Protein AF-A0A7C7TKB8-F1 (afdb_monomer_lite)

Radius of gyration: 17.69 Å; chains: 1; bounding box: 48×31×54 Å

pLDDT: mean 82.2, std 13.38, range [40.59, 97.69]

Foldseek 3Di:
DDALVVQLVVLVVQLVVCVVVVPLLSVLLSQLSNQLSVLVVLLPDDLVVCVVVVVPDDDALSNDPPQPDPPDPSNQLSVLVSQLCSQAVSLLVRQDPPDDLVSRLVSLLSRLVSNLVSLVVSLVSLVPDDDDPVCPVVSVVVSVVSVLSNVLSVQLNVCSVVSPPPSNVVSSVVD

Sequence (175 aa):
MTSSGAKVLEYSTQLSQALEDQDLGGMVVGVANFAVSYKRLVLNASPKLCSALGIAGDQEILCDVNAGEPGSYDAKVEQLIKEFSIEVLPRGGAFPPALTGDERFKTIAALNKGIEIAAQEAERKLGALSPPEHRTDDHEILLTFVKGISTTATAITVAGAERDDTEVLKLFAQS

Structure (mmCIF, N/CA/C/O backbone):
data_AF-A0A7C7TKB8-F1
#
_entry.id   AF-A0A7C7TKB8-F1
#
loop_
_atom_site.group_PDB
_atom_site.id
_atom_site.type_symbol
_atom_site.label_atom_id
_atom_site.label_alt_id
_atom_site.label_comp_id
_atom_site.label_asym_id
_atom_site.label_entity_id
_atom_site.label_seq_id
_atom_site.pdbx_PDB_ins_code
_atom_site.Cartn_x
_atom_site.Cartn_y
_atom_site.Cartn_z
_atom_site.occupancy
_atom_site.B_iso_or_equiv
_atom_site.auth_seq_id
_atom_site.auth_comp_id
_atom_site.auth_asym_id
_atom_site.auth_atom_id
_atom_site.pdbx_PDB_model_num
ATOM 1 N N . MET A 1 1 ? 10.519 17.587 6.154 1.00 46.81 1 MET A N 1
ATOM 2 C CA . MET A 1 1 ? 10.291 16.141 5.938 1.00 46.81 1 MET A CA 1
ATOM 3 C C . MET A 1 1 ? 10.955 15.386 7.080 1.00 46.81 1 MET A C 1
ATOM 5 O O . MET A 1 1 ? 12.151 15.558 7.268 1.00 46.81 1 MET A O 1
ATOM 9 N N . THR A 1 2 ? 10.200 14.628 7.874 1.00 57.25 2 THR A N 1
ATOM 10 C CA . THR A 1 2 ? 10.733 13.732 8.919 1.00 57.25 2 THR A CA 1
ATOM 11 C C . THR A 1 2 ? 11.430 12.533 8.266 1.00 57.25 2 THR A C 1
ATOM 13 O O . THR A 1 2 ? 10.934 12.016 7.264 1.00 57.25 2 THR A O 1
ATOM 16 N N . SER A 1 3 ? 12.582 12.105 8.792 1.00 77.69 3 SER A N 1
ATOM 17 C CA . SER A 1 3 ? 13.336 10.967 8.244 1.00 77.69 3 SER A CA 1
ATOM 18 C C . SER A 1 3 ? 12.583 9.645 8.440 1.00 77.69 3 SER A C 1
ATOM 20 O O . SER A 1 3 ? 11.789 9.511 9.374 1.00 77.69 3 SER A O 1
ATOM 22 N N . SER A 1 4 ? 12.848 8.638 7.598 1.00 72.44 4 SER A N 1
ATOM 23 C CA . SER A 1 4 ? 12.238 7.304 7.747 1.00 72.44 4 SER A CA 1
ATOM 24 C C . SER A 1 4 ? 12.519 6.692 9.125 1.00 72.44 4 SER A C 1
ATOM 26 O O . SER A 1 4 ? 11.634 6.077 9.706 1.00 72.44 4 SER A O 1
ATOM 28 N N . GLY A 1 5 ? 13.704 6.937 9.699 1.00 74.69 5 GLY A N 1
ATOM 29 C CA . GLY A 1 5 ? 14.040 6.500 11.059 1.00 74.69 5 GLY A CA 1
ATOM 30 C C . GLY A 1 5 ? 13.189 7.166 12.149 1.00 74.69 5 GLY A C 1
ATOM 31 O O . GLY A 1 5 ? 12.764 6.492 13.082 1.00 74.69 5 GLY A O 1
ATOM 32 N N . ALA A 1 6 ? 12.867 8.458 12.010 1.00 80.81 6 ALA A N 1
ATOM 33 C CA . ALA A 1 6 ? 11.961 9.137 12.939 1.00 80.81 6 ALA A CA 1
ATOM 34 C C . ALA A 1 6 ? 10.540 8.551 12.876 1.00 80.81 6 ALA A C 1
ATOM 36 O O . ALA A 1 6 ? 9.919 8.358 13.916 1.00 80.81 6 ALA A O 1
ATOM 37 N N . LYS A 1 7 ? 10.061 8.194 11.676 1.00 84.56 7 LYS A N 1
ATOM 38 C CA . LYS A 1 7 ? 8.760 7.531 11.495 1.00 84.56 7 LYS A CA 1
ATOM 39 C C . LYS A 1 7 ? 8.720 6.122 12.084 1.00 84.56 7 LYS A C 1
ATOM 41 O O . LYS A 1 7 ? 7.713 5.740 12.663 1.00 84.56 7 LYS A O 1
ATOM 46 N N . VAL A 1 8 ? 9.804 5.350 11.964 1.00 83.44 8 VAL A N 1
ATOM 47 C CA . VAL A 1 8 ? 9.897 4.021 12.598 1.00 83.44 8 VAL A CA 1
ATOM 48 C C . VAL A 1 8 ? 9.737 4.137 14.114 1.00 83.44 8 VAL A C 1
ATOM 50 O O . VAL A 1 8 ? 8.959 3.387 14.698 1.00 83.44 8 VAL A O 1
ATOM 53 N N . LEU A 1 9 ? 10.425 5.097 14.742 1.00 83.06 9 LEU A N 1
ATOM 54 C CA . LEU A 1 9 ? 10.287 5.349 16.178 1.00 83.06 9 LEU A CA 1
ATOM 55 C C . LEU A 1 9 ? 8.869 5.803 16.540 1.00 83.06 9 LEU A C 1
ATOM 57 O O . LEU A 1 9 ? 8.272 5.248 17.455 1.00 83.06 9 LEU A O 1
ATOM 61 N N . GLU A 1 10 ? 8.312 6.753 15.788 1.00 88.44 10 GLU A N 1
ATOM 62 C CA . GLU A 1 10 ? 6.950 7.256 15.989 1.00 88.44 10 GLU A CA 1
ATOM 63 C C . GLU A 1 10 ? 5.908 6.128 15.955 1.00 88.44 10 GLU A C 1
ATOM 65 O O . GLU A 1 10 ? 5.132 5.974 16.899 1.00 88.44 10 GLU A O 1
ATOM 70 N N . TYR A 1 11 ? 5.913 5.300 14.907 1.00 87.75 11 TYR A N 1
ATOM 71 C CA . TYR A 1 11 ? 4.945 4.210 14.770 1.00 87.75 11 TYR A CA 1
ATOM 72 C C . TYR A 1 11 ? 5.193 3.068 15.752 1.00 87.75 11 TYR A C 1
ATOM 74 O O . TYR A 1 11 ? 4.235 2.437 16.192 1.00 87.75 11 TYR A O 1
ATOM 82 N N . SER A 1 12 ? 6.444 2.833 16.158 1.00 85.25 12 SER A N 1
ATOM 83 C CA . SER A 1 12 ? 6.740 1.901 17.248 1.00 85.25 12 SER A CA 1
ATOM 84 C C . SER A 1 12 ? 6.115 2.372 18.561 1.00 85.25 12 SER A C 1
ATOM 86 O O . SER A 1 12 ? 5.542 1.556 19.275 1.00 85.25 12 SER A O 1
ATOM 88 N N . THR A 1 13 ? 6.189 3.667 18.880 1.00 88.62 13 THR A N 1
ATOM 89 C CA . THR A 1 13 ? 5.555 4.223 20.085 1.00 88.62 13 THR A CA 1
ATOM 90 C C . THR A 1 13 ? 4.031 4.175 19.996 1.00 88.62 13 THR A C 1
ATOM 92 O O . THR A 1 13 ? 3.388 3.778 20.963 1.00 88.62 13 THR A O 1
ATOM 95 N N . GLN A 1 14 ? 3.446 4.520 18.843 1.00 88.75 14 GLN A N 1
ATOM 96 C CA . GLN A 1 14 ? 1.994 4.426 18.630 1.00 88.75 14 GLN A CA 1
ATOM 97 C C . GLN A 1 14 ? 1.486 2.986 18.782 1.00 88.75 14 GLN A C 1
ATOM 99 O O . GLN A 1 14 ? 0.447 2.770 19.400 1.00 88.75 14 GLN A O 1
ATOM 104 N N . LEU A 1 15 ? 2.232 2.001 18.271 1.00 88.56 15 LEU A N 1
ATOM 105 C CA . LEU A 1 15 ? 1.900 0.589 18.437 1.00 88.56 15 LEU A CA 1
ATOM 106 C C . LEU A 1 15 ? 1.966 0.156 19.907 1.00 88.56 15 LEU A C 1
ATOM 108 O O . LEU A 1 15 ? 1.046 -0.509 20.375 1.00 88.56 15 LEU A O 1
ATOM 112 N N . SER A 1 16 ? 3.015 0.542 20.642 1.00 87.94 16 SER A N 1
ATOM 113 C CA . SER A 1 16 ? 3.113 0.241 22.077 1.00 87.94 16 SER A CA 1
ATOM 114 C C . SER A 1 16 ? 1.938 0.821 22.861 1.00 87.94 16 SER A C 1
ATOM 116 O O . SER A 1 16 ? 1.343 0.112 23.666 1.00 87.94 16 SER A O 1
ATOM 118 N N . GLN A 1 17 ? 1.554 2.068 22.577 1.00 91.00 17 GLN A N 1
ATOM 119 C CA . GLN A 1 17 ? 0.406 2.701 23.226 1.00 91.00 17 GLN A CA 1
ATOM 120 C C . GLN A 1 17 ? -0.901 1.964 22.904 1.00 91.00 17 GLN 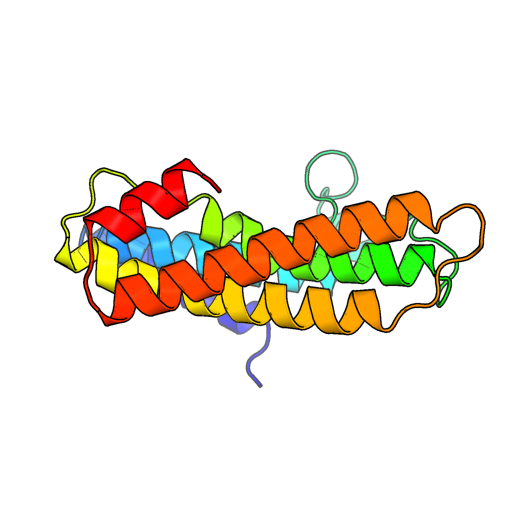A C 1
ATOM 122 O O . GLN A 1 17 ? -1.664 1.641 23.808 1.00 91.00 17 GLN A O 1
ATOM 127 N N . ALA A 1 18 ? -1.135 1.618 21.634 1.00 89.38 18 ALA A N 1
ATOM 128 C CA . ALA A 1 18 ? -2.325 0.865 21.242 1.00 89.38 18 ALA A CA 1
ATOM 129 C C . ALA A 1 18 ? -2.390 -0.523 21.904 1.00 89.38 18 ALA A C 1
ATOM 131 O O . ALA A 1 18 ? -3.475 -0.990 22.245 1.00 89.38 18 ALA A O 1
ATOM 132 N N . LEU A 1 19 ? -1.237 -1.176 22.113 1.00 88.75 19 LEU A N 1
ATOM 133 C CA . LEU A 1 19 ? -1.149 -2.440 22.849 1.00 88.75 19 LEU A CA 1
ATOM 134 C C . LEU A 1 19 ? -1.550 -2.283 24.319 1.00 88.75 19 LEU A C 1
ATOM 136 O O . LEU A 1 19 ? -2.303 -3.113 24.831 1.00 88.75 19 LEU A O 1
ATOM 140 N N . GLU A 1 20 ? -1.072 -1.232 24.984 1.00 92.31 20 GLU A N 1
ATOM 141 C CA . GLU A 1 20 ? -1.428 -0.916 26.373 1.00 92.31 20 GLU A CA 1
ATOM 142 C C . GLU A 1 20 ? -2.922 -0.595 26.517 1.00 92.31 20 GLU A C 1
ATOM 144 O O . GLU A 1 20 ? -3.573 -1.086 27.442 1.00 92.31 20 GLU A O 1
ATOM 149 N N . ASP A 1 21 ? -3.476 0.145 25.556 1.00 92.75 21 ASP A N 1
ATOM 150 C CA . ASP A 1 21 ? -4.882 0.560 25.532 1.00 92.75 21 ASP A CA 1
ATOM 151 C C . ASP A 1 21 ? -5.840 -0.540 25.034 1.00 92.75 21 ASP A C 1
ATOM 153 O O . ASP A 1 21 ? -7.057 -0.357 25.053 1.00 92.75 21 ASP A O 1
ATOM 157 N N . GLN A 1 22 ? -5.309 -1.687 24.590 1.00 87.00 22 GLN A N 1
ATOM 158 C CA . GLN A 1 22 ? -6.065 -2.774 23.951 1.00 87.00 22 GLN A CA 1
ATOM 159 C C . GLN A 1 22 ? -6.884 -2.314 22.724 1.00 87.00 22 GLN A C 1
ATOM 161 O O . GLN A 1 22 ? -7.893 -2.925 22.370 1.00 87.00 22 GLN A O 1
ATOM 166 N N . ASP A 1 23 ? -6.432 -1.257 22.045 1.00 88.75 23 ASP A N 1
ATOM 167 C CA . ASP A 1 23 ? -7.055 -0.707 20.840 1.00 88.75 23 ASP A CA 1
ATOM 168 C C . ASP A 1 23 ? -6.652 -1.533 19.610 1.00 88.75 23 ASP A C 1
ATOM 170 O O . ASP A 1 23 ? -5.612 -1.302 18.989 1.00 88.75 23 ASP A O 1
ATOM 174 N N . LEU A 1 24 ? -7.488 -2.505 19.235 1.00 86.69 24 LEU A N 1
ATOM 175 C CA . LEU A 1 24 ? -7.241 -3.373 18.078 1.00 86.69 24 LEU A CA 1
ATOM 176 C C . LEU A 1 24 ? -7.105 -2.586 16.765 1.00 86.69 24 LEU A C 1
ATOM 178 O O . LEU A 1 24 ? -6.271 -2.934 15.925 1.00 86.69 24 LEU A O 1
ATOM 182 N N . GLY A 1 25 ? -7.893 -1.521 16.584 1.00 86.50 25 GLY A N 1
ATOM 183 C CA . GLY A 1 25 ? -7.815 -0.666 15.400 1.00 86.50 25 GLY A CA 1
ATOM 184 C C . GLY A 1 25 ? -6.493 0.100 15.355 1.00 86.50 25 GLY A C 1
ATOM 185 O O . GLY A 1 25 ? -5.826 0.130 14.316 1.00 86.50 25 GLY A O 1
ATOM 186 N N . GLY A 1 26 ? -6.078 0.654 16.494 1.00 88.06 26 GLY A N 1
ATOM 187 C CA . GLY A 1 26 ? -4.788 1.314 16.681 1.00 88.06 26 GLY A CA 1
ATOM 188 C C . GLY A 1 26 ? -3.598 0.378 16.472 1.00 88.06 26 GLY A C 1
ATOM 189 O O . GLY A 1 26 ? -2.642 0.754 15.792 1.00 88.06 26 GLY A O 1
ATOM 190 N N . MET A 1 27 ? -3.666 -0.863 16.964 1.00 88.44 27 MET A N 1
ATOM 191 C CA . MET A 1 27 ? -2.617 -1.871 16.760 1.00 88.44 27 MET A CA 1
ATOM 192 C C . MET A 1 27 ? -2.433 -2.181 15.274 1.00 88.44 27 MET A C 1
ATOM 194 O O . MET A 1 27 ? -1.310 -2.167 14.771 1.00 88.44 27 MET A O 1
ATOM 198 N N . VAL A 1 28 ? -3.532 -2.411 14.553 1.00 88.12 28 VAL A N 1
ATOM 199 C CA . VAL A 1 28 ? -3.525 -2.661 13.105 1.00 88.12 28 VAL A CA 1
ATOM 200 C C . VAL A 1 28 ? -2.869 -1.506 12.351 1.00 88.12 28 VAL A C 1
ATOM 202 O O . VAL A 1 28 ? -1.968 -1.719 11.534 1.00 88.12 28 VAL A O 1
ATOM 205 N N . VAL A 1 29 ? -3.284 -0.273 12.652 1.00 89.25 29 VAL A N 1
ATOM 206 C CA . VAL A 1 29 ? -2.738 0.928 12.010 1.00 89.25 29 VAL A CA 1
ATOM 207 C C . VAL A 1 29 ? -1.250 1.094 12.331 1.00 89.25 29 VAL A C 1
ATOM 209 O O . VAL A 1 29 ? -0.451 1.378 11.433 1.00 89.25 29 VAL A O 1
ATOM 212 N N . GLY A 1 30 ? -0.867 0.881 13.591 1.00 88.56 30 GLY A N 1
ATOM 213 C CA . GLY A 1 30 ? 0.512 0.961 14.065 1.00 88.56 30 GLY A CA 1
ATOM 214 C C . GLY A 1 30 ? 1.426 -0.054 13.380 1.00 88.56 30 GLY A C 1
ATOM 215 O O . GLY A 1 30 ? 2.468 0.330 12.850 1.00 88.56 30 GLY A O 1
ATOM 216 N N . VAL A 1 31 ? 1.015 -1.325 13.307 1.00 88.62 31 VAL A N 1
ATOM 217 C CA . VAL A 1 31 ? 1.771 -2.394 12.629 1.00 88.62 31 VAL A CA 1
ATOM 218 C C . VAL A 1 31 ? 1.966 -2.075 11.149 1.00 88.62 31 VAL A C 1
ATOM 220 O O . VAL A 1 31 ? 3.093 -2.139 10.652 1.00 88.62 31 VAL A O 1
ATOM 223 N N . ALA A 1 32 ? 0.899 -1.687 10.447 1.00 89.06 32 ALA A N 1
ATOM 224 C CA . ALA A 1 32 ? 0.970 -1.379 9.022 1.00 89.06 32 ALA A CA 1
ATOM 225 C C . ALA A 1 32 ? 1.930 -0.210 8.741 1.00 89.06 32 ALA A C 1
ATOM 227 O O . ALA A 1 32 ? 2.807 -0.304 7.877 1.00 89.06 32 ALA A O 1
ATOM 228 N N . ASN A 1 33 ? 1.817 0.883 9.499 1.00 89.25 33 ASN A N 1
ATOM 229 C CA . ASN A 1 33 ? 2.656 2.067 9.309 1.00 89.25 33 ASN A CA 1
ATOM 230 C C . ASN A 1 33 ? 4.111 1.859 9.754 1.00 89.25 33 ASN A C 1
ATOM 232 O O . ASN A 1 33 ? 5.030 2.386 9.110 1.00 89.25 33 ASN A O 1
ATOM 236 N N . PHE A 1 34 ? 4.339 1.064 10.804 1.00 87.06 34 PHE A N 1
ATOM 237 C CA . PHE A 1 34 ? 5.675 0.625 11.199 1.00 87.06 34 PHE A CA 1
ATOM 238 C C . PHE A 1 34 ? 6.326 -0.172 10.069 1.00 87.06 34 PHE A C 1
ATOM 240 O O . PHE A 1 34 ? 7.422 0.182 9.633 1.00 87.06 34 PHE A O 1
ATOM 247 N N . ALA A 1 35 ? 5.632 -1.183 9.539 1.00 86.50 35 ALA A N 1
ATOM 248 C CA . ALA A 1 35 ? 6.140 -2.022 8.460 1.00 86.50 35 ALA A CA 1
ATOM 249 C C . ALA A 1 35 ? 6.478 -1.198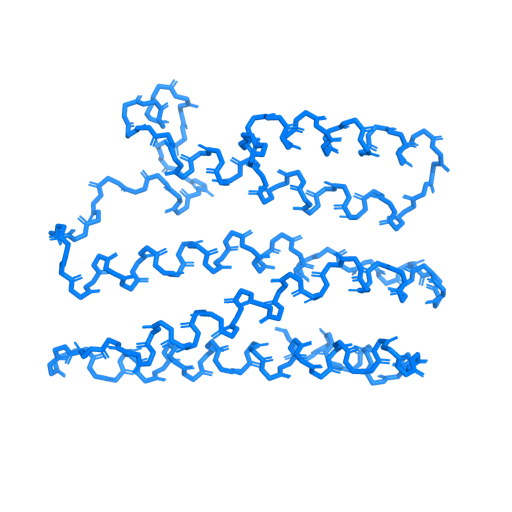 7.209 1.00 86.50 35 ALA A C 1
ATOM 251 O O . ALA A 1 35 ? 7.569 -1.343 6.662 1.00 86.50 35 ALA A O 1
ATOM 252 N N . VAL A 1 36 ? 5.608 -0.273 6.792 1.00 86.88 36 VAL A N 1
ATOM 253 C CA . VAL A 1 36 ? 5.885 0.641 5.667 1.00 86.88 36 VAL A CA 1
ATOM 254 C C . VAL A 1 36 ? 7.141 1.473 5.927 1.00 86.88 36 VAL A C 1
ATOM 256 O O . VAL A 1 36 ? 8.021 1.573 5.072 1.00 86.88 36 VAL A O 1
ATOM 259 N N . SER A 1 37 ? 7.248 2.078 7.110 1.00 85.44 37 SER A N 1
ATOM 260 C CA . SER A 1 37 ? 8.359 2.978 7.441 1.00 85.44 37 SER A CA 1
ATOM 261 C C . SER A 1 37 ? 9.684 2.239 7.568 1.00 85.44 37 SER A C 1
ATOM 263 O O . SER A 1 37 ? 10.709 2.735 7.094 1.00 85.44 37 SER A O 1
ATOM 265 N N . TYR A 1 38 ? 9.656 1.041 8.149 1.00 82.88 38 TYR A N 1
ATOM 266 C CA . TYR A 1 38 ? 10.801 0.147 8.238 1.00 82.88 38 TYR A CA 1
ATOM 267 C C . TYR A 1 38 ? 11.263 -0.278 6.842 1.00 82.88 38 TYR A C 1
ATOM 269 O O . TYR A 1 38 ? 12.420 -0.068 6.485 1.00 82.88 38 TYR A O 1
ATOM 277 N N . LYS A 1 39 ? 10.344 -0.747 5.995 1.00 81.31 39 LYS A N 1
ATOM 278 C CA . LYS A 1 39 ? 10.645 -1.139 4.612 1.00 81.31 39 LYS A CA 1
ATOM 279 C C . LYS A 1 39 ? 11.177 0.020 3.771 1.00 81.31 39 LYS A C 1
ATOM 281 O O . LYS A 1 39 ? 12.131 -0.155 3.019 1.00 81.31 39 LYS A O 1
ATOM 286 N N . ARG A 1 40 ? 10.640 1.235 3.935 1.00 80.19 40 ARG A N 1
ATOM 287 C CA . ARG A 1 40 ? 11.191 2.451 3.306 1.00 80.19 40 ARG A CA 1
ATOM 288 C C . ARG A 1 40 ? 12.590 2.785 3.811 1.00 80.19 40 ARG A C 1
ATOM 290 O O . ARG A 1 40 ? 13.409 3.267 3.033 1.00 80.19 40 ARG A O 1
ATOM 297 N N . LEU A 1 41 ? 12.871 2.602 5.100 1.00 77.75 41 LEU A N 1
ATOM 298 C CA . LEU A 1 41 ? 14.217 2.800 5.640 1.00 77.75 41 LEU A CA 1
ATOM 299 C C . LEU A 1 41 ? 15.201 1.819 4.989 1.00 77.75 41 LEU A C 1
ATOM 301 O O . LEU A 1 41 ? 16.272 2.242 4.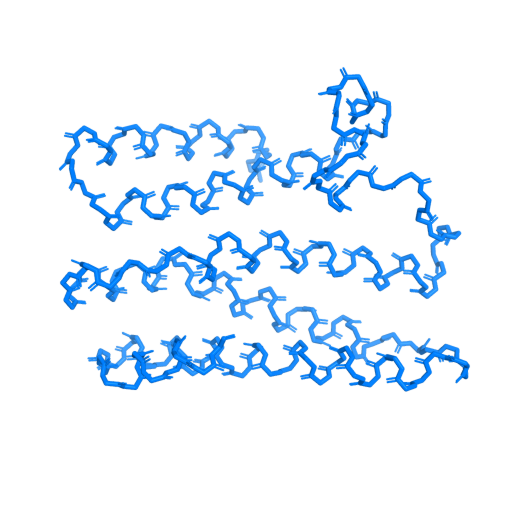563 1.00 77.75 41 LEU A O 1
ATOM 305 N N . VAL A 1 42 ? 14.801 0.553 4.860 1.00 74.94 42 VAL A N 1
ATOM 306 C CA . VAL A 1 42 ? 15.593 -0.510 4.228 1.00 74.94 42 VAL A CA 1
ATOM 307 C C . VAL A 1 42 ? 15.791 -0.257 2.728 1.00 74.94 42 VAL A C 1
ATOM 309 O O . VAL A 1 42 ? 16.917 -0.348 2.259 1.00 74.94 42 VAL A O 1
ATOM 312 N N . LEU A 1 43 ? 14.763 0.163 1.981 1.00 72.88 43 LEU A N 1
ATOM 313 C CA . LEU A 1 43 ? 14.889 0.500 0.551 1.00 72.88 43 LEU A CA 1
ATOM 314 C C . LEU A 1 43 ? 15.886 1.647 0.298 1.00 72.88 43 LEU A C 1
ATOM 316 O O . LEU A 1 43 ? 16.557 1.685 -0.727 1.00 72.88 43 LEU A O 1
ATOM 320 N N . ASN A 1 44 ? 15.989 2.593 1.236 1.00 69.50 44 ASN A N 1
ATOM 321 C CA . ASN A 1 44 ? 16.935 3.710 1.154 1.00 69.50 44 ASN A CA 1
ATOM 322 C C . ASN A 1 44 ? 18.328 3.366 1.715 1.00 69.50 44 ASN A C 1
ATOM 324 O O . ASN A 1 44 ? 19.230 4.209 1.685 1.00 69.50 44 ASN A O 1
ATOM 328 N N . ALA A 1 45 ? 18.517 2.164 2.261 1.00 66.75 45 ALA A N 1
ATOM 329 C CA . ALA A 1 45 ? 19.809 1.699 2.734 1.00 66.75 45 ALA A CA 1
ATOM 330 C C . ALA A 1 45 ? 20.705 1.315 1.547 1.00 66.75 45 ALA A C 1
ATOM 332 O O . ALA A 1 45 ? 20.250 0.795 0.534 1.00 66.75 45 ALA A O 1
ATOM 333 N N . SER A 1 46 ? 22.017 1.537 1.671 1.00 61.84 46 SER A N 1
ATOM 334 C CA . SER A 1 46 ? 22.951 1.040 0.653 1.00 61.84 46 SER A CA 1
ATOM 335 C C . SER A 1 46 ? 22.937 -0.500 0.603 1.00 61.84 46 SER A C 1
ATOM 337 O O . SER A 1 46 ? 22.777 -1.127 1.654 1.00 61.84 46 SER A O 1
ATOM 339 N N . PRO A 1 47 ? 23.225 -1.138 -0.548 1.00 63.28 47 PRO A N 1
ATOM 340 C CA . PRO A 1 47 ? 23.326 -2.600 -0.641 1.00 63.28 47 PRO A CA 1
ATOM 341 C C . PRO A 1 47 ? 24.300 -3.219 0.375 1.00 63.28 47 PRO A C 1
ATOM 343 O O . PRO A 1 47 ? 24.052 -4.294 0.915 1.00 63.28 47 PRO A O 1
ATOM 346 N N . LYS A 1 48 ? 25.389 -2.507 0.709 1.00 60.31 48 LYS A N 1
ATOM 347 C CA . LYS A 1 48 ? 26.340 -2.912 1.759 1.00 60.31 48 LYS A CA 1
ATOM 348 C C . LYS A 1 48 ? 25.695 -2.956 3.144 1.00 60.31 48 LYS A C 1
ATOM 350 O O . LYS A 1 48 ? 26.009 -3.842 3.928 1.00 60.31 48 LYS A O 1
ATOM 355 N N . LEU A 1 49 ? 24.800 -2.014 3.435 1.00 63.09 49 LEU A N 1
ATOM 356 C CA . LEU A 1 49 ? 24.044 -1.983 4.683 1.00 63.09 49 LEU A CA 1
ATOM 357 C C . LEU A 1 49 ? 22.985 -3.095 4.706 1.00 63.09 49 LEU A C 1
ATOM 359 O O . LEU A 1 49 ? 22.905 -3.805 5.700 1.00 63.09 49 LEU A O 1
ATOM 363 N N . CYS A 1 50 ? 22.257 -3.327 3.608 1.00 62.31 50 CYS A N 1
ATOM 364 C CA . CYS A 1 50 ? 21.343 -4.474 3.482 1.00 62.31 50 CYS A CA 1
ATOM 365 C C . CYS A 1 50 ? 22.058 -5.818 3.721 1.00 62.31 50 CYS A C 1
ATOM 367 O O . CYS A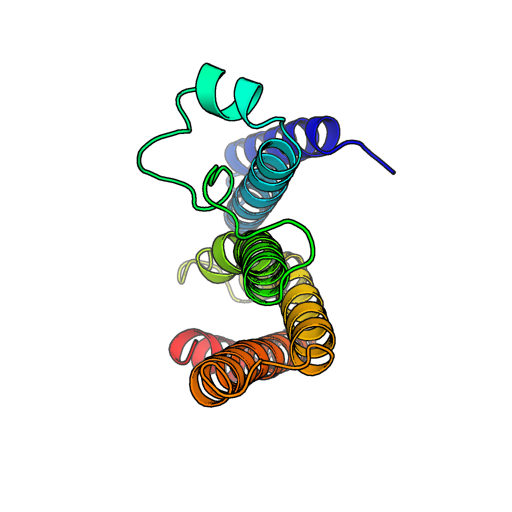 1 50 ? 21.569 -6.667 4.466 1.00 62.31 50 CYS A O 1
ATOM 369 N N . SER A 1 51 ? 23.238 -5.997 3.118 1.00 58.44 51 SER A N 1
ATOM 370 C CA . SER A 1 51 ? 24.064 -7.195 3.295 1.00 58.44 51 SER A CA 1
ATOM 371 C C . SER A 1 51 ? 24.573 -7.333 4.735 1.00 58.44 51 SER A C 1
ATOM 373 O O . SER A 1 51 ? 24.478 -8.415 5.308 1.00 58.44 51 SER A O 1
ATOM 375 N N . ALA A 1 52 ? 25.032 -6.242 5.357 1.00 62.75 52 ALA A N 1
ATOM 376 C CA . ALA A 1 52 ? 25.481 -6.244 6.752 1.00 62.75 52 ALA A CA 1
ATOM 377 C C . ALA A 1 52 ? 24.356 -6.556 7.755 1.00 62.75 52 ALA A C 1
ATOM 379 O O . ALA A 1 52 ? 24.623 -7.117 8.814 1.00 62.75 52 ALA A O 1
ATOM 380 N N . LEU A 1 53 ? 23.108 -6.213 7.426 1.00 61.16 53 LEU A N 1
ATOM 381 C CA . LEU A 1 53 ? 21.929 -6.504 8.246 1.00 61.16 53 LEU A CA 1
ATOM 382 C C . LEU A 1 53 ? 21.400 -7.940 8.072 1.00 61.16 53 LEU A C 1
ATOM 384 O O . LEU A 1 53 ? 20.417 -8.294 8.714 1.00 61.16 53 LEU A O 1
ATOM 388 N N . GLY A 1 54 ? 22.018 -8.766 7.217 1.00 55.19 54 GLY A N 1
ATOM 389 C CA . GLY A 1 54 ? 21.562 -10.139 6.963 1.00 55.19 54 GLY A CA 1
ATOM 390 C C . GLY A 1 54 ? 20.237 -10.223 6.197 1.00 55.19 54 GLY A C 1
ATOM 391 O O . GLY A 1 54 ? 19.602 -11.270 6.186 1.00 55.19 54 GLY A O 1
ATOM 392 N N . ILE A 1 55 ? 19.819 -9.126 5.555 1.00 58.00 55 ILE A N 1
ATOM 393 C CA . ILE A 1 55 ? 18.569 -9.033 4.777 1.00 58.00 55 ILE A CA 1
ATOM 394 C C . ILE A 1 55 ? 18.776 -9.572 3.347 1.00 58.00 55 ILE A C 1
ATOM 396 O O . ILE A 1 55 ? 17.825 -9.886 2.635 1.00 58.00 55 ILE A O 1
ATOM 400 N N . ALA A 1 56 ? 20.034 -9.725 2.923 1.00 48.38 56 ALA A N 1
ATOM 401 C CA . ALA A 1 56 ? 20.390 -10.349 1.658 1.00 48.38 56 ALA A CA 1
ATOM 402 C C . ALA A 1 56 ? 20.244 -11.873 1.770 1.00 48.38 56 ALA A C 1
ATOM 404 O O . ALA A 1 56 ? 21.149 -12.545 2.263 1.00 48.38 56 ALA A O 1
ATOM 405 N N . GLY A 1 57 ? 19.119 -12.417 1.311 1.00 44.41 57 GLY A N 1
ATOM 406 C CA . GLY A 1 57 ? 19.059 -13.851 1.056 1.00 44.41 57 GLY A CA 1
ATOM 407 C C . GLY A 1 57 ? 17.688 -14.490 0.974 1.00 44.41 57 GLY A C 1
ATOM 408 O O . GLY A 1 57 ? 17.594 -15.446 0.226 1.00 44.41 57 GLY A O 1
ATOM 409 N N . ASP A 1 58 ? 16.644 -14.012 1.666 1.00 40.59 58 ASP A N 1
ATOM 410 C CA . ASP A 1 58 ? 15.431 -14.852 1.696 1.00 40.59 58 ASP A CA 1
ATOM 411 C C . ASP A 1 58 ? 14.065 -14.206 1.959 1.00 40.59 58 ASP A C 1
ATOM 413 O O . ASP A 1 58 ? 13.078 -14.921 1.820 1.00 40.59 58 ASP A O 1
ATOM 417 N N . GLN A 1 59 ? 13.910 -12.922 2.326 1.00 47.53 59 GLN A N 1
ATOM 418 C CA . GLN A 1 59 ? 12.562 -12.478 2.756 1.00 47.53 59 GLN A CA 1
ATOM 419 C C . GLN A 1 59 ? 12.044 -11.108 2.326 1.00 47.53 59 GLN A C 1
ATOM 421 O O . GLN A 1 59 ? 10.845 -10.883 2.473 1.00 47.53 59 GLN A O 1
ATOM 426 N N . GLU A 1 60 ? 12.827 -10.214 1.720 1.00 52.00 60 GLU A N 1
ATOM 427 C CA . GLU A 1 60 ? 12.262 -8.945 1.248 1.00 52.00 60 GLU A CA 1
ATOM 428 C C . GLU A 1 60 ? 12.891 -8.504 -0.075 1.00 52.00 60 GLU A C 1
ATOM 430 O O . GLU A 1 60 ? 14.072 -8.178 -0.147 1.00 52.00 60 GLU A O 1
ATOM 435 N N . ILE A 1 61 ? 12.046 -8.417 -1.110 1.00 53.66 61 ILE A N 1
ATOM 436 C CA . ILE A 1 61 ? 12.281 -7.910 -2.481 1.00 53.66 61 ILE A CA 1
ATOM 437 C C . ILE A 1 61 ? 12.993 -6.526 -2.497 1.00 53.66 61 ILE A C 1
ATOM 439 O O . ILE A 1 61 ? 13.434 -6.027 -3.525 1.00 53.66 61 ILE A O 1
ATOM 443 N N . LEU A 1 62 ? 13.151 -5.884 -1.343 1.00 56.72 62 LEU A N 1
ATOM 444 C CA . LEU A 1 62 ? 13.593 -4.508 -1.146 1.00 56.72 62 LEU A CA 1
ATOM 445 C C . LEU A 1 62 ? 15.095 -4.285 -1.343 1.00 56.72 62 LEU A C 1
ATOM 447 O O . LEU A 1 62 ? 15.483 -3.183 -1.713 1.00 56.72 62 LEU A O 1
ATOM 451 N N . CYS A 1 63 ? 15.925 -5.308 -1.133 1.00 57.81 63 CYS A N 1
ATOM 452 C CA . CYS A 1 63 ? 17.389 -5.200 -1.182 1.00 57.81 63 CYS A CA 1
ATOM 453 C C . CYS A 1 63 ? 18.014 -5.995 -2.345 1.00 57.81 63 CYS A C 1
ATOM 455 O O . CYS A 1 63 ? 19.126 -6.505 -2.205 1.00 57.81 63 CYS A O 1
ATOM 457 N N . ASP A 1 64 ? 17.311 -6.149 -3.473 1.00 56.97 64 ASP A N 1
ATOM 458 C CA . ASP A 1 64 ? 17.861 -6.901 -4.608 1.00 56.97 64 ASP A CA 1
ATOM 459 C C . ASP A 1 64 ? 19.057 -6.177 -5.253 1.00 56.97 64 ASP A C 1
ATOM 461 O O . ASP A 1 64 ? 18.987 -5.001 -5.620 1.00 56.97 64 ASP A 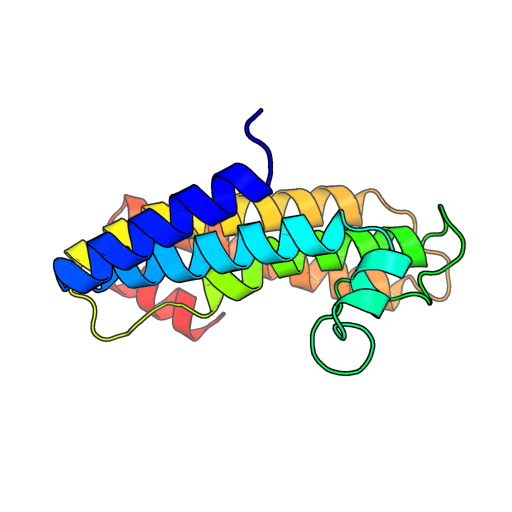O 1
ATOM 465 N N . VAL A 1 65 ? 20.165 -6.907 -5.361 1.00 51.44 65 VAL A N 1
ATOM 466 C CA . VAL A 1 65 ? 21.465 -6.467 -5.889 1.00 51.44 65 VAL A CA 1
ATOM 467 C C . VAL A 1 65 ? 21.574 -6.731 -7.397 1.00 51.44 65 VAL A C 1
ATOM 469 O O . VAL A 1 65 ? 22.556 -6.320 -8.012 1.00 51.44 65 VAL A O 1
ATOM 472 N N . ASN A 1 66 ? 20.572 -7.399 -7.984 1.00 52.75 66 ASN A N 1
ATOM 473 C CA . ASN A 1 66 ? 20.502 -7.759 -9.402 1.00 52.75 66 ASN A CA 1
ATOM 474 C C . ASN A 1 66 ? 19.580 -6.849 -10.223 1.00 52.75 66 ASN A C 1
ATOM 476 O O . ASN A 1 66 ? 19.218 -7.217 -11.341 1.00 52.75 66 ASN A O 1
ATOM 480 N N . ALA A 1 67 ? 19.194 -5.686 -9.683 1.00 56.78 67 ALA A N 1
ATOM 481 C CA . ALA A 1 67 ? 18.389 -4.717 -10.417 1.00 56.78 67 ALA A CA 1
ATOM 482 C C . ALA A 1 67 ? 19.024 -4.462 -11.791 1.00 56.78 67 ALA A C 1
ATOM 484 O O . ALA A 1 67 ? 20.244 -4.284 -11.886 1.00 56.78 67 ALA A O 1
ATOM 485 N N . GLY A 1 68 ? 18.203 -4.493 -12.848 1.00 60.31 68 GLY A N 1
ATOM 486 C CA . GLY A 1 68 ? 18.663 -4.283 -14.222 1.00 60.31 68 GLY A CA 1
ATOM 487 C C . GLY A 1 68 ? 19.502 -3.009 -14.358 1.00 60.31 68 GLY A C 1
ATOM 488 O O . GLY A 1 68 ? 19.503 -2.152 -13.471 1.00 60.31 68 GLY A O 1
ATOM 489 N N . GLU A 1 69 ? 20.216 -2.853 -15.478 1.00 72.81 69 GLU A N 1
ATOM 490 C CA . GLU A 1 69 ? 21.087 -1.687 -15.679 1.00 72.81 69 GLU A CA 1
ATOM 491 C C . GLU A 1 69 ? 20.367 -0.380 -15.288 1.00 72.81 69 GLU A C 1
ATOM 493 O O . GLU A 1 69 ? 19.223 -0.169 -15.718 1.00 72.81 69 GLU A O 1
ATOM 498 N N . PRO A 1 70 ? 20.978 0.486 -14.454 1.00 76.12 70 PRO A N 1
ATOM 499 C CA . PRO A 1 70 ? 20.319 1.690 -13.970 1.00 76.12 70 PRO A CA 1
ATOM 500 C C . PRO A 1 70 ? 19.716 2.513 -15.113 1.00 76.12 70 PRO A C 1
ATOM 502 O O . PRO A 1 70 ? 20.399 2.885 -16.064 1.00 76.12 70 PRO A O 1
ATOM 505 N N . GLY A 1 71 ? 18.418 2.807 -15.017 1.00 77.94 71 GLY A N 1
ATOM 506 C CA . GLY A 1 71 ? 17.682 3.564 -16.035 1.00 77.94 71 GLY A CA 1
ATOM 507 C C . GLY A 1 71 ? 17.040 2.724 -17.146 1.00 77.94 71 GLY A C 1
ATOM 508 O O . GLY A 1 71 ? 16.250 3.283 -17.918 1.00 77.94 71 GLY A O 1
ATOM 509 N N . SER A 1 72 ? 17.301 1.414 -17.194 1.00 88.56 72 SER A N 1
ATOM 510 C CA . SER A 1 72 ? 16.586 0.466 -18.057 1.00 88.56 72 SER A CA 1
ATOM 511 C C . SER A 1 72 ? 15.090 0.397 -17.723 1.00 88.56 72 SER A C 1
ATOM 513 O O . SER A 1 72 ? 14.647 0.816 -16.650 1.00 88.56 72 SER A O 1
ATOM 515 N N . TYR A 1 73 ? 14.296 -0.120 -18.665 1.00 90.00 73 TYR A N 1
ATOM 516 C CA . TYR A 1 73 ? 12.872 -0.382 -18.446 1.00 90.00 73 TYR A CA 1
ATOM 517 C C . TYR A 1 73 ? 12.661 -1.319 -17.246 1.00 90.00 73 TYR A C 1
ATOM 519 O O . TYR A 1 73 ? 11.922 -0.963 -16.330 1.00 90.00 73 TYR A O 1
ATOM 527 N N . ASP A 1 74 ? 13.380 -2.444 -17.208 1.00 84.56 74 ASP A N 1
ATOM 528 C CA . ASP A 1 74 ? 13.248 -3.451 -16.150 1.00 84.56 74 ASP A CA 1
ATOM 529 C C . ASP A 1 74 ? 13.578 -2.861 -14.768 1.00 84.56 74 ASP A C 1
ATOM 531 O O . ASP A 1 74 ? 12.791 -3.014 -13.837 1.00 84.56 74 ASP A O 1
ATOM 535 N N . ALA A 1 75 ? 14.655 -2.074 -14.647 1.00 83.31 75 ALA A N 1
ATOM 536 C CA . ALA A 1 75 ? 15.010 -1.409 -13.388 1.00 83.31 75 ALA A CA 1
ATOM 537 C C . ALA A 1 75 ? 13.944 -0.401 -12.919 1.00 83.31 75 ALA A C 1
ATOM 539 O O . ALA A 1 75 ? 13.690 -0.263 -11.720 1.00 83.31 75 ALA A O 1
ATOM 540 N N . LYS A 1 76 ? 13.302 0.319 -13.852 1.00 88.44 76 LYS A N 1
ATOM 541 C CA . LYS A 1 76 ? 12.224 1.269 -13.528 1.00 88.44 76 LYS A CA 1
ATOM 542 C C . LYS A 1 76 ? 10.959 0.553 -13.069 1.00 88.44 76 LYS A C 1
ATOM 544 O O . LYS A 1 76 ? 10.348 0.996 -12.098 1.00 88.44 76 LYS A O 1
ATOM 549 N N . VAL A 1 77 ? 10.574 -0.526 -13.751 1.00 87.69 77 VAL A N 1
ATOM 550 C CA . VAL A 1 77 ? 9.413 -1.345 -13.373 1.00 87.69 77 VAL A CA 1
ATOM 551 C C . VAL A 1 77 ? 9.644 -1.992 -12.014 1.00 87.69 77 VAL A C 1
ATOM 553 O O . VAL A 1 77 ? 8.790 -1.898 -11.138 1.00 87.69 77 VAL A O 1
ATOM 556 N N . GLU A 1 78 ? 10.817 -2.580 -11.800 1.00 84.06 78 GLU A N 1
ATOM 557 C CA . GLU A 1 78 ? 11.182 -3.209 -10.536 1.00 84.06 78 GLU A CA 1
ATOM 558 C C . GLU A 1 78 ? 11.131 -2.212 -9.368 1.00 84.06 78 GLU A C 1
ATOM 560 O O . GLU A 1 78 ? 10.487 -2.481 -8.352 1.00 84.06 78 GLU A O 1
ATOM 565 N N . GLN A 1 79 ? 11.746 -1.034 -9.519 1.00 84.12 79 GLN A N 1
ATOM 566 C CA . GLN A 1 79 ? 11.703 0.013 -8.495 1.00 84.12 79 GLN A CA 1
ATOM 567 C C . GLN A 1 79 ? 10.266 0.462 -8.199 1.00 84.12 79 GLN A C 1
ATOM 569 O O . GLN A 1 79 ? 9.884 0.609 -7.037 1.00 84.12 79 GLN A O 1
ATOM 574 N N . LEU A 1 80 ? 9.456 0.653 -9.241 1.00 88.19 80 LEU A N 1
ATOM 575 C CA . LEU A 1 80 ? 8.058 1.048 -9.107 1.00 88.19 80 LEU A CA 1
ATOM 576 C C . LEU A 1 80 ? 7.244 0.002 -8.341 1.00 88.19 80 LEU A C 1
ATOM 578 O O . LEU A 1 80 ? 6.493 0.359 -7.435 1.00 88.19 80 LEU A O 1
ATOM 582 N N . ILE A 1 81 ? 7.410 -1.281 -8.665 1.00 86.50 81 ILE A N 1
ATOM 583 C CA . ILE A 1 81 ? 6.685 -2.367 -7.999 1.00 86.50 81 ILE A CA 1
ATOM 584 C C . ILE A 1 81 ? 7.162 -2.566 -6.562 1.00 86.50 81 ILE A C 1
ATOM 586 O O . ILE A 1 81 ? 6.333 -2.854 -5.695 1.00 86.50 81 ILE A O 1
ATOM 590 N N . LYS A 1 82 ? 8.445 -2.335 -6.261 1.00 83.62 82 LYS A N 1
ATOM 591 C CA . LYS A 1 82 ? 8.941 -2.286 -4.877 1.00 83.62 82 LYS A CA 1
ATOM 592 C C . LYS A 1 82 ? 8.257 -1.179 -4.086 1.00 83.62 82 LYS A C 1
ATOM 594 O O . LYS A 1 82 ? 7.679 -1.459 -3.039 1.00 83.62 82 LYS A O 1
ATOM 599 N N . GLU A 1 83 ? 8.273 0.054 -4.592 1.00 86.12 83 GLU A N 1
ATOM 600 C CA . GLU A 1 83 ? 7.617 1.199 -3.945 1.00 86.12 83 GLU A CA 1
ATOM 601 C C . GLU A 1 83 ? 6.123 0.940 -3.718 1.00 86.12 83 GLU A C 1
ATOM 603 O O . GLU A 1 83 ? 5.626 1.124 -2.607 1.00 86.12 83 GLU A O 1
ATOM 608 N N . PHE A 1 84 ? 5.426 0.447 -4.742 1.00 89.00 84 PHE A N 1
ATOM 609 C CA . PHE A 1 84 ? 4.019 0.065 -4.661 1.00 89.00 84 PHE A CA 1
ATOM 610 C C . PHE A 1 84 ? 3.776 -1.010 -3.590 1.00 89.00 84 PHE A C 1
ATOM 612 O O . PHE A 1 84 ? 2.932 -0.838 -2.711 1.00 89.00 84 PHE A O 1
ATOM 619 N N . SER A 1 85 ? 4.554 -2.094 -3.601 1.00 85.25 85 SER A N 1
ATOM 620 C CA . SER A 1 85 ? 4.376 -3.228 -2.686 1.00 85.25 85 SER A CA 1
ATOM 621 C C . SER A 1 85 ? 4.645 -2.859 -1.226 1.00 85.25 85 SER A C 1
ATOM 623 O O . SER A 1 85 ? 3.966 -3.368 -0.333 1.00 85.25 85 SER A O 1
ATOM 625 N N . ILE A 1 86 ? 5.601 -1.957 -0.967 1.00 86.25 86 ILE A N 1
ATOM 626 C CA . ILE A 1 86 ? 5.862 -1.419 0.379 1.00 86.25 86 ILE A CA 1
ATOM 627 C C . ILE A 1 86 ? 4.630 -0.713 0.930 1.00 86.25 86 ILE A C 1
ATOM 629 O O . ILE A 1 86 ? 4.350 -0.831 2.120 1.00 86.25 86 ILE A O 1
ATOM 633 N N . GLU A 1 87 ? 3.904 0.022 0.090 1.00 88.25 87 GLU A N 1
ATOM 634 C CA . GLU A 1 87 ? 2.734 0.767 0.537 1.00 88.25 87 GLU A CA 1
ATOM 635 C C . GLU A 1 87 ? 1.486 -0.106 0.662 1.00 88.25 87 GLU A C 1
ATOM 637 O O . GLU A 1 87 ? 0.704 0.079 1.598 1.00 88.25 87 GLU A O 1
ATOM 642 N N . VAL A 1 88 ? 1.289 -1.032 -0.275 1.00 86.81 88 VAL A N 1
ATOM 643 C CA . VAL A 1 88 ? 0.038 -1.784 -0.393 1.00 86.81 88 VAL A CA 1
ATOM 644 C C . VAL A 1 88 ? 0.017 -3.002 0.520 1.00 86.81 88 VAL A C 1
ATOM 646 O O . VAL A 1 88 ? -0.938 -3.158 1.277 1.00 86.81 88 VAL A O 1
ATOM 649 N N . LEU A 1 89 ? 1.061 -3.839 0.525 1.00 85.19 89 LEU A N 1
ATOM 650 C CA . LEU A 1 89 ? 1.016 -5.126 1.236 1.00 85.19 89 LEU A CA 1
ATOM 651 C C . LEU A 1 89 ? 0.794 -4.980 2.751 1.00 85.19 89 LEU A C 1
ATOM 653 O O . LEU A 1 89 ? -0.091 -5.656 3.277 1.00 85.19 89 LEU A O 1
ATOM 657 N N . PRO A 1 90 ? 1.510 -4.091 3.473 1.00 85.12 90 PRO A N 1
ATOM 658 C CA . PRO A 1 90 ? 1.308 -3.961 4.914 1.00 85.12 90 PRO A CA 1
ATOM 659 C C . PRO A 1 90 ? -0.056 -3.378 5.293 1.00 85.12 90 PRO A C 1
ATOM 661 O O . PRO A 1 90 ? -0.506 -3.581 6.414 1.00 85.12 90 PRO A O 1
ATOM 664 N N . ARG A 1 91 ? -0.701 -2.637 4.383 1.00 85.44 91 ARG A N 1
ATOM 665 C CA . ARG A 1 91 ? -1.994 -1.985 4.631 1.00 85.44 91 ARG A CA 1
ATOM 666 C C . ARG A 1 91 ? -3.182 -2.830 4.181 1.00 85.44 91 ARG A C 1
ATOM 668 O O . ARG A 1 91 ? -4.229 -2.756 4.810 1.00 85.44 91 ARG A O 1
ATOM 675 N N . GLY A 1 92 ? -3.016 -3.625 3.123 1.00 75.19 92 GLY A N 1
ATOM 676 C CA . GLY A 1 92 ? -4.049 -4.513 2.587 1.00 75.19 92 GLY A CA 1
ATOM 677 C C . GLY A 1 92 ? -4.203 -5.813 3.379 1.00 75.19 92 GLY A C 1
ATOM 678 O O . GLY A 1 92 ? -5.316 -6.288 3.555 1.00 75.19 92 GLY A O 1
ATOM 679 N N . GLY A 1 93 ? -3.111 -6.362 3.926 1.00 65.25 93 GLY A N 1
ATOM 680 C CA . GLY A 1 93 ? -3.150 -7.622 4.686 1.00 65.25 93 GLY A CA 1
ATOM 681 C C . GLY A 1 93 ? -3.662 -7.504 6.128 1.00 65.25 93 GLY A C 1
ATOM 682 O O . GLY A 1 93 ? -3.750 -8.507 6.830 1.00 65.25 93 GLY A O 1
ATOM 683 N N . ALA A 1 94 ? -3.962 -6.293 6.597 1.00 58.28 94 ALA A N 1
ATOM 684 C CA . ALA A 1 94 ? -4.112 -5.997 8.017 1.00 58.28 94 ALA A CA 1
ATOM 685 C C . ALA A 1 94 ? -5.567 -5.803 8.470 1.00 58.28 94 ALA A C 1
ATOM 687 O O . ALA A 1 94 ? -5.786 -5.079 9.428 1.00 58.28 94 ALA A O 1
ATOM 688 N N . PHE A 1 95 ? -6.570 -6.402 7.821 1.00 63.69 95 PHE A N 1
ATOM 689 C CA . PHE A 1 95 ? -7.973 -6.150 8.169 1.00 63.69 95 PHE A CA 1
ATOM 690 C C . PHE A 1 95 ? -8.579 -7.262 9.042 1.00 63.69 95 PHE A C 1
ATOM 692 O O . PHE A 1 95 ? -8.944 -8.317 8.517 1.00 63.69 95 PHE A O 1
ATOM 699 N N . PRO A 1 96 ? -8.710 -7.082 10.373 1.00 60.97 96 PRO A N 1
ATOM 700 C CA . PRO A 1 96 ? -9.273 -8.113 11.224 1.00 60.97 96 PRO A CA 1
ATOM 701 C C . PRO A 1 96 ? -10.803 -8.124 11.091 1.00 60.97 96 PRO A C 1
ATOM 703 O O . PRO A 1 96 ? -11.445 -7.099 11.335 1.00 60.97 96 PRO A O 1
ATOM 706 N N . PRO A 1 97 ? -11.426 -9.288 10.837 1.00 61.09 97 PRO A N 1
ATOM 707 C CA . PRO A 1 97 ? -12.884 -9.419 10.858 1.00 61.09 97 PRO A CA 1
ATOM 708 C C . PRO A 1 97 ? -13.494 -9.176 12.252 1.00 61.09 97 PRO A C 1
ATOM 710 O O . PRO A 1 97 ? -14.705 -9.022 12.369 1.00 61.09 97 PRO A O 1
ATOM 713 N N . ALA A 1 98 ? -12.665 -9.129 13.302 1.00 74.38 98 ALA A N 1
ATOM 714 C CA . ALA A 1 98 ? -13.073 -8.911 14.688 1.00 74.38 98 ALA A CA 1
ATOM 715 C C . ALA A 1 98 ? -13.325 -7.434 15.062 1.00 74.38 98 ALA A C 1
ATOM 717 O O . ALA A 1 98 ? -13.788 -7.183 16.171 1.00 74.38 98 ALA A O 1
ATOM 718 N N . LEU A 1 99 ? -13.036 -6.468 14.177 1.00 81.19 99 LEU A N 1
ATOM 719 C CA . LEU A 1 99 ? -13.331 -5.054 14.437 1.00 81.19 99 LEU A CA 1
ATOM 720 C C . LEU A 1 99 ? -14.841 -4.787 14.388 1.00 81.19 99 LEU A C 1
ATOM 722 O O . LEU A 1 99 ? -15.538 -5.234 13.465 1.00 81.19 99 LEU A O 1
ATOM 726 N N . THR A 1 100 ? -15.335 -3.993 15.339 1.00 84.69 100 THR A N 1
ATOM 727 C CA . THR A 1 100 ? -16.675 -3.395 15.253 1.00 84.69 100 THR A CA 1
ATOM 728 C C . THR A 1 100 ? -16.773 -2.481 14.025 1.00 84.69 100 THR A C 1
ATOM 730 O O . THR A 1 100 ? -15.755 -2.035 13.498 1.00 84.69 100 THR A O 1
ATOM 733 N N . GLY A 1 101 ? -17.988 -2.161 13.561 1.00 82.00 101 GLY A N 1
ATOM 734 C CA . GLY A 1 101 ? -18.167 -1.268 12.403 1.00 82.00 101 GLY A CA 1
ATOM 735 C C . GLY A 1 101 ? -17.479 0.096 12.583 1.00 82.00 101 GLY A C 1
ATOM 736 O O . GLY A 1 101 ? -16.801 0.581 11.684 1.00 82.00 101 GLY A O 1
ATOM 737 N N . ASP A 1 102 ? -17.553 0.691 13.778 1.00 84.62 102 ASP A N 1
ATOM 738 C CA . ASP A 1 102 ? -16.903 1.978 14.068 1.00 84.62 102 ASP A CA 1
ATOM 739 C C . ASP A 1 102 ? -15.372 1.907 14.016 1.00 84.62 102 ASP A C 1
ATOM 741 O O . ASP A 1 102 ? -14.728 2.788 13.438 1.00 84.62 102 ASP A O 1
ATOM 745 N N . GLU A 1 103 ? -14.778 0.875 14.616 1.00 86.25 103 GLU A N 1
ATOM 746 C CA . GLU A 1 103 ? -13.328 0.654 14.568 1.00 86.25 103 GLU A CA 1
ATOM 747 C C . GLU A 1 103 ? -12.876 0.392 13.137 1.00 86.25 103 GLU A C 1
ATOM 749 O O . GLU A 1 103 ? -11.896 0.969 12.671 1.00 86.25 103 GLU A O 1
ATOM 754 N N . ARG A 1 104 ? -13.656 -0.402 12.407 1.00 86.12 104 ARG A N 1
ATOM 755 C CA . ARG A 1 104 ? -13.420 -0.721 11.009 1.00 86.12 104 ARG A CA 1
ATOM 756 C C . ARG A 1 104 ? -13.321 0.530 10.147 1.00 86.12 104 ARG A C 1
ATOM 758 O O . ARG A 1 104 ? -12.326 0.698 9.446 1.00 86.12 104 ARG A O 1
ATOM 765 N N . PHE A 1 105 ? -14.301 1.431 10.211 1.00 86.31 105 PHE A N 1
ATOM 766 C CA . PHE A 1 105 ? -14.271 2.654 9.404 1.00 86.31 105 PHE A CA 1
ATOM 767 C C . PHE A 1 105 ? -13.106 3.571 9.778 1.00 86.31 105 PHE A C 1
ATOM 769 O O . PHE A 1 105 ? -12.479 4.147 8.889 1.00 86.31 105 PHE A O 1
ATOM 776 N N . LYS A 1 106 ? -12.761 3.671 11.068 1.00 87.44 106 LYS A N 1
ATOM 777 C CA . LYS A 1 106 ? -11.579 4.428 11.511 1.00 87.44 106 LYS A CA 1
ATOM 778 C C . LYS A 1 106 ? -10.289 3.832 10.946 1.00 87.44 106 LYS A C 1
ATOM 780 O O . LYS A 1 106 ? -9.456 4.571 10.424 1.00 87.44 106 LYS A O 1
ATOM 785 N N . THR A 1 107 ? -10.144 2.510 10.990 1.00 86.94 107 THR A N 1
ATOM 786 C CA . THR A 1 107 ? -8.984 1.803 10.436 1.00 86.94 107 THR A CA 1
ATOM 787 C C . THR A 1 107 ? -8.906 1.946 8.912 1.00 86.94 107 THR A C 1
ATOM 789 O O . THR A 1 107 ? -7.831 2.242 8.390 1.00 86.94 107 THR A O 1
ATOM 792 N N . ILE A 1 108 ? -10.027 1.831 8.188 1.00 86.75 108 ILE A N 1
ATOM 793 C CA . ILE A 1 108 ? -10.084 2.066 6.730 1.00 86.75 108 ILE A CA 1
ATOM 794 C C . ILE A 1 108 ? -9.657 3.489 6.402 1.00 86.75 108 ILE A C 1
ATOM 796 O O . ILE A 1 108 ? -8.793 3.683 5.549 1.00 86.75 108 ILE A O 1
ATOM 800 N N . ALA A 1 109 ? -10.221 4.481 7.093 1.00 86.31 109 ALA A N 1
ATOM 801 C CA . ALA A 1 109 ? -9.877 5.881 6.877 1.00 86.31 109 ALA A CA 1
ATOM 802 C C . ALA A 1 109 ? -8.380 6.145 7.118 1.00 86.31 109 ALA A C 1
ATOM 804 O O . ALA A 1 109 ? -7.772 6.937 6.397 1.00 86.31 109 ALA A O 1
ATOM 805 N N . ALA A 1 110 ? -7.772 5.454 8.088 1.00 87.56 110 ALA A N 1
ATOM 806 C CA . ALA A 1 110 ? -6.354 5.583 8.406 1.00 87.56 110 ALA A CA 1
ATOM 807 C C . ALA A 1 110 ? -5.419 4.890 7.396 1.00 87.56 110 ALA A C 1
ATOM 809 O O . ALA A 1 110 ? -4.307 5.372 7.171 1.00 87.56 110 ALA A O 1
ATOM 810 N N . LEU A 1 111 ? -5.833 3.769 6.793 1.00 89.19 111 LEU A N 1
ATOM 811 C CA . LEU A 1 111 ? -4.951 2.931 5.967 1.00 89.19 111 LEU A CA 1
ATOM 812 C C . LEU A 1 111 ? -5.240 3.008 4.470 1.00 89.19 111 LEU A C 1
ATOM 814 O O . LEU A 1 111 ? -4.311 3.149 3.669 1.00 89.19 111 LEU A O 1
ATOM 818 N N . ASN A 1 112 ? -6.509 2.928 4.077 1.00 90.44 112 ASN A N 1
ATOM 819 C CA . ASN A 1 112 ? -6.886 2.709 2.684 1.00 90.44 112 ASN A CA 1
ATOM 820 C C . ASN A 1 112 ? -6.501 3.884 1.780 1.00 90.44 112 ASN A C 1
ATOM 822 O O . ASN A 1 112 ? -6.112 3.680 0.633 1.00 90.44 112 ASN A O 1
ATOM 826 N N . LYS A 1 113 ? -6.483 5.114 2.313 1.00 89.56 113 LYS A N 1
ATOM 827 C CA . LYS A 1 113 ? -6.037 6.277 1.535 1.00 89.56 113 LYS A CA 1
ATOM 828 C C . LYS A 1 113 ? -4.572 6.167 1.093 1.00 89.56 113 LYS A C 1
ATOM 830 O O . LYS A 1 113 ? -4.221 6.642 0.017 1.00 89.56 113 LYS A O 1
ATOM 835 N N . GLY A 1 114 ? -3.723 5.521 1.896 1.00 89.75 114 GLY A N 1
ATOM 836 C CA . GLY A 1 114 ? -2.334 5.240 1.528 1.00 89.75 114 GLY A CA 1
ATOM 837 C C . GLY A 1 114 ? -2.225 4.236 0.378 1.00 89.75 114 GLY A C 1
ATOM 838 O O . GLY A 1 114 ? -1.423 4.446 -0.530 1.00 89.75 114 GLY A O 1
ATOM 839 N N . ILE A 1 115 ? -3.065 3.195 0.389 1.00 91.69 115 ILE A N 1
ATOM 840 C CA . ILE A 1 115 ? -3.162 2.203 -0.696 1.00 91.69 115 ILE A CA 1
ATOM 841 C C . ILE A 1 115 ? -3.621 2.885 -1.985 1.00 91.69 115 ILE A C 1
ATOM 843 O O . ILE A 1 115 ? -2.975 2.736 -3.017 1.00 91.69 115 ILE A O 1
ATOM 847 N N . GLU A 1 116 ? -4.697 3.672 -1.910 1.00 93.81 116 GLU A N 1
ATOM 848 C CA . GLU A 1 116 ? -5.266 4.394 -3.049 1.00 93.81 116 GLU A CA 1
ATOM 849 C C . GLU A 1 116 ? -4.222 5.296 -3.722 1.00 93.81 116 GLU A C 1
ATOM 851 O O . GLU A 1 116 ? -4.005 5.198 -4.928 1.00 93.81 116 GLU A O 1
ATOM 856 N N . ILE A 1 117 ? -3.523 6.128 -2.942 1.00 94.38 117 ILE A N 1
ATOM 857 C CA . ILE A 1 117 ? -2.489 7.032 -3.469 1.00 94.38 117 ILE A CA 1
ATOM 858 C C . ILE A 1 117 ? -1.343 6.239 -4.107 1.00 94.38 117 ILE A C 1
ATOM 860 O O . ILE A 1 117 ? -0.876 6.597 -5.188 1.00 94.38 117 ILE A O 1
ATOM 864 N N . ALA A 1 118 ? -0.877 5.171 -3.454 1.00 93.62 118 ALA A N 1
ATOM 865 C CA . ALA A 1 118 ? 0.218 4.358 -3.975 1.00 93.62 118 ALA A CA 1
ATOM 866 C C . ALA A 1 118 ? -0.160 3.644 -5.280 1.00 93.62 118 ALA A C 1
ATOM 868 O O . ALA A 1 118 ? 0.649 3.600 -6.205 1.00 93.62 118 ALA A O 1
ATOM 869 N N . ALA A 1 119 ? -1.385 3.124 -5.373 1.00 94.81 119 ALA A N 1
ATOM 870 C CA . ALA A 1 119 ? -1.884 2.443 -6.560 1.00 94.81 119 ALA A CA 1
ATOM 871 C C . ALA A 1 119 ? -2.091 3.405 -7.736 1.00 94.81 119 ALA A C 1
ATOM 873 O O . ALA A 1 119 ? -1.633 3.114 -8.838 1.00 94.81 119 ALA A O 1
ATOM 874 N N . GLN A 1 120 ? -2.684 4.579 -7.499 1.00 96.69 120 GLN A N 1
ATOM 875 C CA . GLN A 1 120 ? -2.850 5.613 -8.528 1.00 96.69 120 GLN A CA 1
ATOM 876 C C . GLN A 1 120 ? -1.498 6.126 -9.041 1.00 96.69 120 GLN A C 1
ATOM 878 O O . GLN A 1 120 ? -1.309 6.325 -10.242 1.00 96.69 120 GLN A O 1
ATOM 883 N N . GLU A 1 121 ? -0.527 6.320 -8.147 1.00 96.75 121 GLU A N 1
ATOM 884 C CA . GLU A 1 121 ? 0.815 6.757 -8.532 1.00 96.75 121 GLU A CA 1
ATOM 885 C C . GLU A 1 121 ? 1.576 5.670 -9.304 1.00 96.75 121 GLU A C 1
ATOM 887 O O . GLU A 1 121 ? 2.270 5.980 -10.275 1.00 96.75 121 GLU A O 1
ATOM 892 N N . ALA A 1 122 ? 1.431 4.401 -8.911 1.00 94.44 122 ALA A N 1
ATOM 893 C CA . ALA A 1 122 ? 2.001 3.269 -9.634 1.00 94.44 122 ALA A CA 1
ATOM 894 C C . ALA A 1 122 ? 1.370 3.115 -11.025 1.00 94.44 122 ALA A C 1
ATOM 896 O O . ALA A 1 122 ? 2.109 2.977 -11.995 1.00 94.44 122 ALA A O 1
ATOM 897 N N . GLU A 1 123 ? 0.043 3.224 -11.148 1.00 96.56 123 GLU A N 1
ATOM 898 C CA . GLU A 1 123 ? -0.684 3.202 -12.426 1.00 96.56 123 GLU A CA 1
ATOM 899 C C . GLU A 1 123 ? -0.167 4.307 -13.351 1.00 96.56 123 GLU A C 1
ATOM 901 O O . GLU A 1 123 ? 0.247 4.048 -14.482 1.00 96.56 123 GLU A O 1
ATOM 906 N N . ARG A 1 124 ? -0.105 5.541 -12.837 1.00 97.69 124 ARG A N 1
ATOM 907 C CA . ARG A 1 124 ? 0.365 6.713 -13.581 1.00 97.69 124 ARG A CA 1
ATOM 908 C C . ARG A 1 124 ? 1.814 6.563 -14.039 1.00 97.69 124 ARG A C 1
ATOM 910 O O . ARG A 1 124 ? 2.132 6.887 -15.181 1.00 97.69 124 ARG A O 1
ATOM 917 N N . LYS A 1 125 ? 2.714 6.141 -13.146 1.00 96.81 125 LYS A N 1
ATOM 918 C CA . LYS A 1 125 ? 4.139 5.987 -13.468 1.00 96.81 125 LYS A CA 1
ATOM 919 C C . LYS A 1 125 ? 4.369 4.817 -14.425 1.00 96.81 125 LYS A C 1
ATOM 921 O O . LYS A 1 125 ? 5.169 4.971 -15.342 1.00 96.81 125 LYS A O 1
ATOM 926 N N . LEU A 1 126 ? 3.685 3.689 -14.231 1.00 95.12 126 LEU A N 1
ATOM 927 C CA . LEU A 1 126 ? 3.828 2.504 -15.072 1.00 95.12 126 LEU A CA 1
ATOM 928 C C . LEU A 1 126 ? 3.294 2.779 -16.477 1.00 95.12 126 LEU A C 1
ATOM 930 O O . LEU A 1 126 ? 4.031 2.576 -17.432 1.00 95.12 126 LEU A O 1
ATOM 934 N N . GLY A 1 127 ? 2.097 3.362 -16.603 1.00 95.62 127 GLY A N 1
ATOM 935 C CA . GLY A 1 127 ? 1.518 3.737 -17.899 1.00 95.62 127 GLY A CA 1
ATOM 936 C C . GLY A 1 127 ? 2.287 4.833 -18.652 1.00 95.62 127 GLY A C 1
ATOM 937 O O . GLY A 1 127 ? 2.040 5.060 -19.832 1.00 95.62 127 GLY A O 1
ATOM 938 N N . ALA A 1 128 ? 3.231 5.517 -17.994 1.00 96.94 128 ALA A N 1
ATOM 939 C CA . ALA A 1 128 ? 4.143 6.463 -18.635 1.00 96.94 128 ALA A CA 1
ATOM 940 C C . ALA A 1 128 ? 5.441 5.809 -19.153 1.00 96.94 128 ALA A C 1
ATOM 942 O O . ALA A 1 128 ? 6.237 6.482 -19.813 1.00 96.94 128 ALA A O 1
ATOM 943 N N . LEU A 1 129 ? 5.695 4.533 -18.843 1.00 95.12 129 LEU A N 1
ATOM 944 C CA . LEU A 1 129 ? 6.847 3.800 -19.364 1.00 95.12 129 LEU A CA 1
ATOM 945 C C . LEU A 1 129 ? 6.539 3.248 -20.756 1.00 95.12 129 LEU A C 1
ATOM 947 O O . LEU A 1 129 ? 5.450 2.759 -21.021 1.00 95.12 129 LEU A O 1
ATOM 951 N N . SER A 1 130 ? 7.534 3.278 -21.639 1.00 95.50 130 SER A N 1
ATOM 952 C CA . SER A 1 130 ? 7.467 2.591 -22.929 1.00 95.50 130 SER A CA 1
ATOM 953 C C . SER A 1 130 ? 8.135 1.219 -22.802 1.00 95.50 130 SER A C 1
ATOM 955 O O . SER A 1 130 ? 9.360 1.181 -22.629 1.00 95.50 130 SER A O 1
ATOM 957 N N . PRO A 1 131 ? 7.380 0.104 -22.845 1.00 95.06 131 PRO A N 1
ATOM 958 C CA . PRO A 1 131 ? 7.977 -1.222 -22.801 1.00 95.06 131 PRO A CA 1
ATOM 959 C C . PRO A 1 131 ? 8.717 -1.533 -24.112 1.00 95.06 131 PRO A C 1
ATOM 961 O O . PRO A 1 131 ? 8.263 -1.127 -25.185 1.00 95.06 131 PRO A O 1
ATOM 964 N N . PRO A 1 132 ? 9.848 -2.260 -24.065 1.00 93.81 132 PRO A N 1
ATOM 965 C CA . PRO A 1 132 ? 10.409 -2.872 -25.264 1.00 93.81 132 PRO A CA 1
ATOM 966 C C . PRO A 1 132 ? 9.456 -3.955 -25.798 1.00 93.81 132 PRO A C 1
ATOM 968 O O . PRO A 1 132 ? 8.693 -4.538 -25.036 1.00 93.81 132 PRO A O 1
ATOM 971 N N . GLU A 1 133 ? 9.539 -4.263 -27.095 1.00 95.81 133 GLU A N 1
ATOM 972 C CA . GLU A 1 133 ? 8.592 -5.153 -27.798 1.00 95.81 133 GLU A CA 1
ATOM 973 C C . GLU A 1 133 ? 8.395 -6.517 -27.109 1.00 95.81 133 GLU A C 1
ATOM 975 O O . GLU A 1 133 ? 7.276 -6.989 -26.954 1.00 95.81 133 GLU A O 1
ATOM 980 N N . HIS A 1 134 ? 9.470 -7.120 -26.594 1.00 92.50 134 HIS A N 1
ATOM 981 C CA . HIS A 1 134 ? 9.415 -8.410 -25.893 1.00 92.50 134 HIS A CA 1
ATOM 982 C C . HIS A 1 134 ? 8.802 -8.346 -24.478 1.00 92.50 134 HIS A C 1
ATOM 984 O O . HIS A 1 134 ? 8.723 -9.373 -23.809 1.00 92.50 134 HIS A O 1
ATOM 990 N N . ARG A 1 135 ? 8.415 -7.158 -23.996 1.00 92.62 135 ARG A N 1
ATOM 991 C CA . ARG A 1 135 ? 7.801 -6.915 -22.677 1.00 92.62 135 ARG A CA 1
ATOM 992 C C . ARG A 1 135 ? 6.404 -6.312 -22.762 1.00 92.62 135 ARG A C 1
ATOM 994 O O . ARG A 1 135 ? 5.832 -6.016 -21.719 1.00 92.62 135 ARG A O 1
ATOM 1001 N N . THR A 1 136 ? 5.862 -6.084 -23.958 1.00 96.12 136 THR A N 1
ATOM 1002 C CA . THR A 1 136 ? 4.561 -5.418 -24.117 1.00 96.12 136 THR A CA 1
ATOM 1003 C C . THR A 1 136 ? 3.442 -6.167 -23.391 1.00 96.12 136 THR A C 1
ATOM 1005 O O . THR A 1 136 ? 2.690 -5.543 -22.648 1.00 96.12 136 THR A O 1
ATOM 1008 N N . ASP A 1 137 ? 3.388 -7.495 -23.506 1.00 95.06 137 ASP A N 1
ATOM 1009 C CA . ASP A 1 137 ? 2.355 -8.299 -22.837 1.00 95.06 137 ASP A CA 1
ATOM 1010 C C . ASP A 1 137 ? 2.510 -8.279 -21.305 1.00 95.06 137 ASP A C 1
ATOM 1012 O O . ASP A 1 137 ? 1.544 -8.020 -20.586 1.00 95.06 137 ASP A O 1
ATOM 1016 N N . ASP A 1 138 ? 3.736 -8.471 -20.799 1.00 91.12 138 ASP A N 1
ATOM 1017 C CA . ASP A 1 138 ? 4.049 -8.381 -19.362 1.00 91.12 138 ASP A CA 1
ATOM 1018 C C . ASP A 1 138 ? 3.665 -7.003 -18.792 1.00 91.12 138 ASP A C 1
ATOM 1020 O O . ASP A 1 138 ? 3.129 -6.895 -17.686 1.00 91.12 138 ASP A O 1
ATOM 1024 N N . HIS A 1 139 ? 3.931 -5.939 -19.557 1.00 94.94 139 HIS A N 1
ATOM 1025 C CA . HIS A 1 139 ? 3.604 -4.566 -19.189 1.00 94.94 139 HIS A CA 1
ATOM 1026 C C . HIS A 1 139 ? 2.097 -4.357 -19.042 1.00 94.94 139 HIS A C 1
ATOM 1028 O O . HIS A 1 139 ? 1.653 -3.812 -18.032 1.00 94.94 139 HIS A O 1
ATOM 1034 N N . GLU A 1 140 ? 1.311 -4.805 -20.021 1.00 96.19 140 GLU A N 1
ATOM 1035 C CA . GLU A 1 140 ? -0.148 -4.666 -20.010 1.00 96.19 140 GLU A CA 1
ATOM 1036 C C . GLU A 1 140 ? -0.794 -5.467 -18.873 1.00 96.19 140 GLU A C 1
ATOM 1038 O O . GLU A 1 140 ? -1.718 -4.979 -18.212 1.00 96.19 140 GLU A O 1
ATOM 1043 N N . ILE A 1 141 ? -0.277 -6.664 -18.574 1.00 95.06 141 ILE A N 1
ATOM 1044 C CA . ILE A 1 141 ? -0.718 -7.462 -17.418 1.00 95.06 141 ILE A CA 1
ATOM 1045 C C . ILE A 1 141 ? -0.467 -6.692 -16.121 1.00 95.06 141 ILE A C 1
ATOM 1047 O O . ILE A 1 141 ? -1.365 -6.565 -15.283 1.00 95.06 141 ILE A O 1
ATOM 1051 N N . LEU A 1 142 ? 0.739 -6.146 -15.958 1.00 91.06 142 LEU A N 1
ATOM 1052 C CA . LEU A 1 142 ? 1.111 -5.406 -14.759 1.00 91.06 142 LEU A CA 1
ATOM 1053 C C . LEU A 1 142 ? 0.295 -4.117 -14.604 1.00 91.06 142 LEU A C 1
ATOM 1055 O O . LEU A 1 142 ? -0.175 -3.811 -13.507 1.00 91.06 142 LEU A O 1
ATOM 1059 N N . LEU A 1 143 ? 0.082 -3.384 -15.696 1.00 95.19 143 LEU A N 1
ATOM 1060 C CA . LEU A 1 143 ? -0.737 -2.175 -15.706 1.00 95.19 143 LEU A CA 1
ATOM 1061 C C . LEU A 1 143 ? -2.192 -2.489 -15.347 1.00 95.19 143 LEU A C 1
ATOM 1063 O O . LEU A 1 143 ? -2.784 -1.798 -14.516 1.00 95.19 143 LEU A O 1
ATOM 1067 N N . THR A 1 144 ? -2.743 -3.567 -15.904 1.00 95.75 144 THR A N 1
ATOM 1068 C CA . THR A 1 144 ? -4.091 -4.051 -15.579 1.00 95.75 144 THR A CA 1
ATOM 1069 C C . THR A 1 144 ? -4.213 -4.405 -14.099 1.00 95.75 144 THR A C 1
ATOM 1071 O O . THR A 1 144 ? -5.178 -4.001 -13.447 1.00 95.75 144 THR A O 1
ATOM 1074 N N . PHE A 1 145 ? -3.222 -5.105 -13.546 1.00 93.25 145 PHE A N 1
ATOM 1075 C CA . PHE A 1 145 ? -3.181 -5.450 -12.127 1.00 93.25 145 PHE A CA 1
ATOM 1076 C C . PHE A 1 145 ? -3.179 -4.202 -11.231 1.00 93.25 145 PHE A C 1
ATOM 1078 O O . PHE A 1 145 ? -4.045 -4.062 -10.365 1.00 93.25 145 PHE A O 1
ATOM 1085 N N . VAL A 1 146 ? -2.263 -3.255 -11.468 1.00 94.06 146 VAL A N 1
ATOM 1086 C CA . VAL A 1 146 ? -2.161 -2.027 -10.659 1.00 94.06 146 VAL A CA 1
ATOM 1087 C C . VAL A 1 146 ? -3.438 -1.186 -10.763 1.00 94.06 146 VAL A C 1
ATOM 1089 O O . VAL A 1 146 ? -3.926 -0.679 -9.751 1.00 94.06 146 VAL A O 1
ATOM 1092 N N . LYS A 1 147 ? -4.036 -1.100 -11.954 1.00 95.62 147 LYS A N 1
ATOM 1093 C CA . LYS A 1 147 ? -5.316 -0.414 -12.175 1.00 95.62 147 LYS A CA 1
ATOM 1094 C C . LYS A 1 147 ? -6.480 -1.074 -11.430 1.00 95.62 147 LYS A C 1
ATOM 1096 O O . LYS A 1 147 ? -7.348 -0.374 -10.902 1.00 95.62 147 LYS A O 1
ATOM 1101 N N . GLY A 1 148 ? -6.502 -2.405 -11.351 1.00 93.88 148 GLY A N 1
ATOM 1102 C CA . GLY A 1 148 ? -7.477 -3.149 -10.550 1.00 93.88 148 GLY A CA 1
ATOM 1103 C C . GLY A 1 148 ? -7.392 -2.796 -9.062 1.00 93.88 148 GLY A C 1
ATOM 1104 O O . GLY A 1 148 ? -8.414 -2.507 -8.432 1.00 93.88 148 GLY A O 1
ATOM 1105 N N . ILE A 1 149 ? -6.174 -2.718 -8.519 1.00 92.81 149 ILE A N 1
ATOM 1106 C CA . ILE A 1 149 ? -5.939 -2.298 -7.128 1.00 92.81 149 ILE A CA 1
ATOM 1107 C C . ILE A 1 149 ? -6.329 -0.830 -6.919 1.00 92.81 149 ILE A C 1
ATOM 1109 O O . ILE A 1 149 ? -7.013 -0.518 -5.949 1.00 92.81 149 ILE A O 1
ATOM 1113 N N . SER A 1 150 ? -5.957 0.059 -7.845 1.00 94.31 150 SER A N 1
ATOM 1114 C CA . SER A 1 150 ? -6.321 1.486 -7.849 1.00 94.31 150 SER A CA 1
ATOM 1115 C C . SER A 1 150 ? -7.844 1.676 -7.782 1.00 94.31 150 SER A C 1
ATOM 1117 O O . SER A 1 150 ? -8.356 2.342 -6.881 1.00 94.31 150 SER A O 1
ATOM 1119 N N . THR A 1 151 ? -8.584 0.976 -8.646 1.00 94.94 151 THR A N 1
ATOM 1120 C CA . THR A 1 151 ? -10.057 0.996 -8.686 1.00 94.94 151 THR A CA 1
ATOM 1121 C C . THR A 1 151 ? -10.676 0.481 -7.384 1.00 94.94 151 THR A C 1
ATOM 1123 O O . THR A 1 151 ? -11.563 1.127 -6.823 1.00 94.94 151 THR A O 1
ATOM 1126 N N . THR A 1 152 ? -10.195 -0.656 -6.877 1.00 92.25 152 THR A N 1
ATOM 1127 C CA . THR A 1 152 ? -10.714 -1.277 -5.647 1.00 92.25 152 THR A CA 1
ATOM 1128 C C . THR A 1 152 ? -10.447 -0.399 -4.427 1.00 92.25 152 THR A C 1
ATOM 1130 O O . THR A 1 152 ? -11.351 -0.149 -3.632 1.00 92.25 152 THR A O 1
ATOM 1133 N N . ALA A 1 153 ? -9.235 0.146 -4.306 1.00 92.25 153 ALA A N 1
ATOM 1134 C CA . ALA A 1 153 ? -8.873 1.041 -3.216 1.00 92.25 153 ALA A CA 1
ATOM 1135 C C . ALA A 1 153 ? -9.722 2.319 -3.236 1.00 92.25 153 ALA A C 1
ATOM 1137 O O . ALA A 1 153 ? -10.227 2.726 -2.191 1.00 92.25 153 ALA A O 1
ATOM 1138 N N . THR A 1 154 ? -9.958 2.923 -4.404 1.00 94.19 154 THR A N 1
ATOM 1139 C CA . THR A 1 154 ? -10.875 4.067 -4.518 1.00 94.19 154 THR A CA 1
ATOM 1140 C C . THR A 1 154 ? -12.297 3.698 -4.086 1.00 94.19 154 THR A C 1
ATOM 1142 O O . THR A 1 154 ? -12.901 4.450 -3.321 1.00 94.19 154 THR A O 1
ATOM 1145 N N . ALA A 1 155 ? -12.819 2.541 -4.503 1.00 93.00 155 ALA A N 1
ATOM 1146 C CA . ALA A 1 155 ? -14.149 2.084 -4.099 1.00 93.00 155 ALA A CA 1
ATOM 1147 C C . ALA A 1 155 ? -14.259 1.889 -2.575 1.00 93.00 155 ALA A C 1
ATOM 1149 O O . ALA A 1 155 ? -15.223 2.354 -1.971 1.00 93.00 155 ALA A O 1
ATOM 1150 N N . ILE A 1 156 ? -13.242 1.299 -1.935 1.00 90.00 156 ILE A N 1
ATOM 1151 C CA . ILE A 1 156 ? -13.188 1.147 -0.471 1.00 90.00 156 ILE A CA 1
ATOM 1152 C C . ILE A 1 156 ? -13.132 2.516 0.224 1.00 90.00 156 ILE A C 1
ATOM 1154 O O . ILE A 1 156 ? -13.801 2.706 1.239 1.00 90.00 156 ILE A O 1
ATOM 1158 N N . THR A 1 157 ? -12.380 3.490 -0.308 1.00 90.56 157 THR A N 1
ATOM 1159 C CA . THR A 1 157 ? -12.340 4.855 0.251 1.00 90.56 157 THR A CA 1
ATOM 1160 C C . THR A 1 157 ? -13.728 5.498 0.217 1.00 90.56 157 THR A C 1
ATOM 1162 O O . THR A 1 157 ? -14.140 6.102 1.208 1.00 90.56 157 THR A O 1
ATOM 1165 N N . VAL A 1 158 ? -14.456 5.361 -0.897 1.00 92.19 158 VAL A N 1
ATOM 1166 C CA . VAL A 1 158 ? -15.816 5.906 -1.048 1.00 92.19 158 VAL A CA 1
ATOM 1167 C C . VAL A 1 158 ? -16.788 5.208 -0.096 1.00 92.19 158 VAL A C 1
ATOM 1169 O O . VAL A 1 158 ? -17.410 5.881 0.725 1.00 92.19 158 VAL A O 1
ATOM 1172 N N . ALA A 1 159 ? -16.847 3.874 -0.119 1.00 89.12 159 ALA A N 1
ATOM 1173 C CA . ALA A 1 159 ? -17.732 3.098 0.749 1.00 89.12 159 ALA A CA 1
ATOM 1174 C C . ALA A 1 159 ? -17.439 3.341 2.242 1.00 89.12 159 ALA A C 1
ATOM 1176 O O . ALA A 1 159 ? -18.353 3.467 3.055 1.00 89.12 159 ALA A O 1
ATOM 1177 N N . GLY A 1 160 ? -16.162 3.487 2.613 1.00 87.81 160 GLY A N 1
ATOM 1178 C CA . GLY A 1 160 ? -15.754 3.836 3.972 1.00 87.81 160 GLY A CA 1
ATOM 1179 C C . GLY A 1 160 ? -16.207 5.235 4.403 1.00 87.81 160 GLY A C 1
ATOM 1180 O O . GLY A 1 160 ? -16.614 5.413 5.551 1.00 87.81 160 GLY A O 1
ATOM 1181 N N . ALA A 1 161 ? -16.186 6.220 3.498 1.00 88.12 161 ALA A N 1
ATOM 1182 C CA . ALA A 1 161 ? -16.689 7.570 3.767 1.00 88.12 161 ALA A CA 1
ATOM 1183 C C . ALA A 1 161 ? -18.222 7.608 3.908 1.00 88.12 161 ALA A C 1
ATOM 1185 O O . ALA A 1 161 ? -18.747 8.355 4.734 1.00 88.12 161 ALA A O 1
ATOM 1186 N N . GLU A 1 162 ? -18.927 6.774 3.144 1.00 92.19 162 GLU A N 1
ATOM 1187 C CA . GLU A 1 162 ? -20.384 6.590 3.215 1.00 92.19 162 GLU A CA 1
ATOM 1188 C C . GLU A 1 162 ? -20.818 5.691 4.380 1.00 92.19 162 GLU A C 1
ATOM 1190 O O . GLU A 1 162 ? -22.000 5.637 4.721 1.00 92.19 162 GLU A O 1
ATOM 1195 N N . ARG A 1 163 ? -19.852 5.033 5.031 1.00 88.12 163 ARG A N 1
ATOM 1196 C CA . ARG A 1 163 ? -20.058 4.061 6.107 1.00 88.12 163 ARG A CA 1
ATOM 1197 C C . ARG A 1 163 ? -20.907 2.857 5.672 1.00 88.12 163 ARG A C 1
ATOM 1199 O O . ARG A 1 163 ? -21.688 2.326 6.464 1.00 88.12 163 ARG A O 1
ATOM 1206 N N . ASP A 1 164 ? -20.732 2.412 4.428 1.00 88.62 164 ASP A N 1
ATOM 1207 C CA . ASP A 1 164 ? -21.367 1.207 3.887 1.00 88.62 164 ASP A CA 1
ATOM 1208 C C . ASP A 1 164 ? -20.546 -0.044 4.236 1.00 88.62 164 ASP A C 1
ATOM 1210 O O . ASP A 1 164 ? -19.613 -0.439 3.533 1.00 88.62 164 ASP A O 1
ATOM 1214 N N . ASP A 1 165 ? -20.905 -0.683 5.349 1.00 82.38 165 ASP A N 1
ATOM 1215 C CA . ASP A 1 165 ? -20.240 -1.898 5.831 1.00 82.38 165 ASP A CA 1
ATOM 1216 C C . ASP A 1 165 ? -20.386 -3.086 4.867 1.00 82.38 165 ASP A C 1
ATOM 1218 O O . ASP A 1 165 ? -19.506 -3.949 4.810 1.00 82.38 165 ASP A O 1
ATOM 1222 N N . THR A 1 166 ? -21.489 -3.150 4.116 1.00 85.94 166 THR A N 1
ATOM 1223 C CA . THR A 1 166 ? -21.760 -4.277 3.215 1.00 85.94 166 THR A CA 1
ATOM 1224 C C . THR A 1 166 ? -20.838 -4.207 2.009 1.00 85.94 166 THR A C 1
ATOM 1226 O O . THR A 1 166 ? -20.199 -5.205 1.663 1.00 85.94 166 THR A O 1
ATOM 1229 N N . GLU A 1 167 ? -20.730 -3.029 1.397 1.00 87.62 167 GLU A N 1
ATOM 1230 C CA . GLU A 1 167 ? -19.870 -2.842 0.232 1.00 87.62 167 GLU A CA 1
ATOM 1231 C C . GLU A 1 167 ? -18.388 -2.932 0.612 1.00 87.62 167 GLU A C 1
ATOM 1233 O O . GLU A 1 167 ? -17.626 -3.604 -0.082 1.00 87.62 167 GLU A O 1
ATOM 1238 N N . VAL A 1 168 ? -17.980 -2.374 1.758 1.00 84.12 168 VAL A N 1
ATOM 1239 C CA . VAL A 1 168 ? -16.612 -2.527 2.283 1.00 84.12 168 VAL A CA 1
ATOM 1240 C C . VAL A 1 168 ? -16.224 -4.003 2.416 1.00 84.12 168 VAL A C 1
ATOM 1242 O O . VAL A 1 168 ? -15.192 -4.415 1.884 1.00 84.12 168 VAL A O 1
ATOM 1245 N N . LEU A 1 169 ? -17.038 -4.818 3.096 1.00 82.75 169 LEU A N 1
ATOM 1246 C CA . LEU A 1 169 ? -16.732 -6.240 3.300 1.00 82.75 169 LEU A CA 1
ATOM 1247 C C . LEU A 1 169 ? -16.701 -7.022 1.983 1.00 82.75 169 LEU A C 1
ATOM 1249 O O . LEU A 1 169 ? -15.858 -7.902 1.808 1.00 82.75 169 LEU A O 1
ATOM 1253 N N . LYS A 1 170 ? -17.595 -6.692 1.048 1.00 85.75 170 LYS A N 1
ATOM 1254 C CA . LYS A 1 170 ? -17.620 -7.292 -0.288 1.00 85.75 170 LYS A CA 1
ATOM 1255 C C . LYS A 1 170 ? -16.347 -6.975 -1.073 1.00 85.75 170 LYS A C 1
ATOM 1257 O O . LYS A 1 170 ? -15.791 -7.883 -1.684 1.00 85.75 170 LYS A O 1
ATOM 1262 N N . LEU A 1 171 ? -15.880 -5.728 -1.046 1.00 84.88 171 LEU A N 1
ATOM 1263 C CA . LEU A 1 171 ? -14.672 -5.305 -1.760 1.00 84.88 171 LEU A CA 1
ATOM 1264 C C . LEU A 1 171 ? -13.413 -5.977 -1.197 1.00 84.88 171 LEU A C 1
ATOM 1266 O O . LEU A 1 171 ? -12.595 -6.460 -1.973 1.00 84.88 171 LEU A O 1
ATOM 1270 N N . PHE A 1 172 ? -13.298 -6.109 0.129 1.00 77.44 172 PHE A N 1
ATOM 1271 C CA . PHE A 1 172 ? -12.191 -6.846 0.757 1.00 77.44 172 PHE A CA 1
ATOM 1272 C C . PHE A 1 172 ? -12.211 -8.357 0.475 1.00 77.44 172 PHE A C 1
ATOM 1274 O O . PHE A 1 172 ? -11.168 -8.998 0.503 1.00 77.44 172 PHE A O 1
ATOM 1281 N N . ALA A 1 173 ? -13.377 -8.952 0.206 1.00 75.94 173 ALA A N 1
ATOM 1282 C CA . ALA A 1 173 ? -13.470 -10.361 -0.188 1.00 75.94 173 ALA A CA 1
ATOM 1283 C C . ALA A 1 173 ? -13.075 -10.610 -1.658 1.00 75.94 173 ALA A C 1
ATOM 1285 O O . ALA A 1 173 ? -12.907 -11.761 -2.059 1.00 75.94 173 ALA A O 1
ATOM 1286 N N . GLN A 1 174 ? -12.987 -9.549 -2.466 1.00 71.50 174 GLN A N 1
ATOM 1287 C CA . GLN A 1 174 ? -12.661 -9.599 -3.895 1.00 71.50 174 GLN A CA 1
ATOM 1288 C C . GLN A 1 174 ? -11.213 -9.186 -4.199 1.00 71.50 174 GLN A C 1
ATOM 1290 O O . GLN A 1 174 ? -10.733 -9.479 -5.295 1.00 71.50 174 GLN A O 1
ATOM 1295 N N . SER A 1 175 ? -10.558 -8.495 -3.260 1.00 59.56 175 SER A N 1
ATOM 1296 C CA . SER A 1 175 ? -9.156 -8.053 -3.312 1.00 59.56 1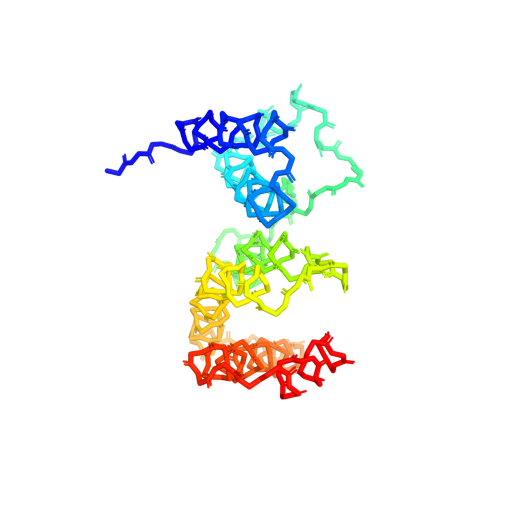75 SER A CA 1
ATOM 1297 C C . SER A 1 175 ? -8.182 -9.146 -2.896 1.00 59.56 175 SER A C 1
ATOM 1299 O O . SER A 1 175 ? -7.122 -9.258 -3.548 1.00 59.56 175 SER A O 1
#

Secondary structure (DSSP, 8-state):
---HHHHHHHHHHHHHHHHHTT-HHHHHHHHHHHHHHHHHHHHTS-HHHHHHTT-SSSS-GGG-S-PPSTTSHHHHHHHHHHHHHHHHHHHHS---TTS-HHHHHHHHHHHHHHHHHHHHHHHHHHTTS---GGGHHHHHHHHHHHHHHHHHHHHHHHHHHHT-HHHHHHHHTT-